Protein AF-A0A3D0DQM0-F1 (afdb_monomer_lite)

pLDDT: mean 86.19, std 6.55, range [61.91, 94.38]

Sequence (41 aa):
MHDVTTDLLRAWPLPMPGEDSDKEARGHVLVLGGSREMPGA

Structure (mmCIF, N/CA/C/O backbone):
data_AF-A0A3D0DQM0-F1
#
_entry.id   AF-A0A3D0DQM0-F1
#
loop_
_atom_site.group_PDB
_atom_site.id
_atom_site.type_symbol
_atom_site.label_atom_id
_atom_site.label_alt_id
_atom_site.label_comp_id
_atom_site.label_asym_id
_atom_site.label_entity_id
_atom_site.label_seq_id
_atom_site.pdbx_PDB_ins_code
_atom_site.Cartn_x
_atom_site.Cartn_y
_atom_site.Cartn_z
_atom_site.occupancy
_atom_site.B_iso_or_equiv
_atom_site.auth_seq_id
_atom_site.auth_comp_id
_atom_site.auth_asym_id
_atom_site.auth_atom_id
_atom_site.pdbx_PDB_model_num
ATOM 1 N N . MET A 1 1 ? -7.644 -22.552 -5.240 1.00 61.91 1 MET A N 1
ATOM 2 C CA . MET A 1 1 ? -7.134 -21.605 -4.228 1.00 61.91 1 MET A CA 1
ATOM 3 C C . MET A 1 1 ? -5.630 -21.581 -4.412 1.00 61.91 1 MET A C 1
ATOM 5 O O . MET A 1 1 ? -5.058 -22.660 -4.438 1.00 61.91 1 MET A O 1
ATOM 9 N N . HIS A 1 2 ? -5.030 -20.426 -4.701 1.00 78.44 2 HIS A N 1
ATOM 10 C CA . HIS A 1 2 ? -3.573 -20.331 -4.825 1.00 78.44 2 HIS A CA 1
ATOM 11 C C . HIS A 1 2 ? -3.012 -19.860 -3.492 1.00 78.44 2 HIS A C 1
ATOM 13 O O . HIS A 1 2 ? -3.476 -18.848 -2.964 1.00 78.44 2 HIS A O 1
ATOM 19 N N . ASP A 1 3 ? -2.047 -20.602 -2.964 1.00 91.62 3 ASP A N 1
ATOM 20 C CA . ASP A 1 3 ? -1.342 -20.214 -1.751 1.00 91.62 3 ASP A CA 1
ATOM 21 C C . ASP A 1 3 ? -0.394 -19.049 -2.046 1.00 91.62 3 ASP A C 1
ATOM 23 O O . ASP A 1 3 ? 0.267 -19.003 -3.088 1.00 91.62 3 ASP A O 1
ATOM 27 N N . VAL A 1 4 ? -0.319 -18.096 -1.115 1.00 92.31 4 VAL A N 1
ATOM 28 C CA . VAL A 1 4 ? 0.657 -17.006 -1.185 1.00 92.31 4 VAL A CA 1
ATOM 29 C C . VAL A 1 4 ? 2.001 -17.548 -0.709 1.00 92.31 4 VAL A C 1
ATOM 31 O O . VAL A 1 4 ? 2.210 -17.754 0.485 1.00 92.31 4 VAL A O 1
ATOM 34 N N . THR A 1 5 ? 2.909 -17.802 -1.650 1.00 94.38 5 THR A N 1
ATOM 35 C CA . THR A 1 5 ? 4.257 -18.317 -1.375 1.00 94.38 5 THR A CA 1
ATOM 36 C C . THR A 1 5 ? 5.311 -17.216 -1.472 1.00 94.38 5 THR A C 1
ATOM 38 O O . THR A 1 5 ? 5.112 -16.182 -2.111 1.00 94.38 5 THR A O 1
ATOM 41 N N . THR A 1 6 ? 6.482 -17.450 -0.878 1.00 93.19 6 THR A N 1
ATOM 42 C CA . THR A 1 6 ? 7.635 -16.544 -1.014 1.00 93.19 6 THR A CA 1
ATOM 43 C C . THR A 1 6 ? 8.045 -16.354 -2.476 1.00 93.19 6 THR A C 1
ATOM 45 O O . THR A 1 6 ? 8.399 -15.245 -2.875 1.00 93.19 6 THR A O 1
ATOM 48 N N . ASP A 1 7 ? 7.968 -17.409 -3.288 1.00 94.00 7 ASP A N 1
ATOM 49 C CA . ASP A 1 7 ? 8.318 -17.349 -4.710 1.00 94.00 7 ASP A CA 1
ATOM 50 C C . ASP A 1 7 ? 7.321 -16.500 -5.508 1.00 94.00 7 ASP A C 1
ATOM 52 O O . ASP A 1 7 ? 7.734 -15.732 -6.377 1.00 94.00 7 ASP A O 1
ATOM 56 N N . LEU A 1 8 ? 6.029 -16.551 -5.158 1.00 92.19 8 LEU A N 1
ATOM 57 C CA . LEU A 1 8 ? 5.008 -15.678 -5.740 1.00 92.19 8 LEU A CA 1
ATOM 58 C C . LEU A 1 8 ? 5.302 -14.201 -5.448 1.00 92.19 8 LEU A C 1
ATOM 60 O O . LEU A 1 8 ? 5.261 -13.378 -6.359 1.00 92.19 8 LEU A O 1
ATOM 64 N N . LEU A 1 9 ? 5.637 -13.865 -4.198 1.00 90.75 9 LEU A N 1
ATOM 65 C CA . LEU A 1 9 ? 5.968 -12.487 -3.818 1.00 90.75 9 LEU A CA 1
ATOM 66 C C . LEU A 1 9 ? 7.224 -11.981 -4.540 1.00 90.75 9 LEU A C 1
ATOM 68 O O . LEU A 1 9 ? 7.260 -10.841 -4.993 1.00 90.75 9 LEU A O 1
ATOM 72 N N . ARG A 1 10 ? 8.245 -12.832 -4.700 1.00 91.06 10 ARG A N 1
ATOM 73 C CA . ARG A 1 10 ? 9.472 -12.486 -5.442 1.00 91.06 10 ARG A CA 1
ATOM 74 C C . ARG A 1 10 ? 9.227 -12.272 -6.934 1.00 91.06 10 ARG A C 1
ATOM 76 O O . ARG A 1 10 ? 9.938 -11.480 -7.543 1.00 91.06 10 ARG A O 1
ATOM 83 N N . ALA A 1 11 ? 8.241 -12.954 -7.513 1.00 92.62 11 ALA A N 1
ATOM 84 C CA . ALA A 1 11 ? 7.867 -12.792 -8.916 1.00 92.62 11 ALA A CA 1
ATOM 85 C C . ALA A 1 11 ? 7.113 -11.4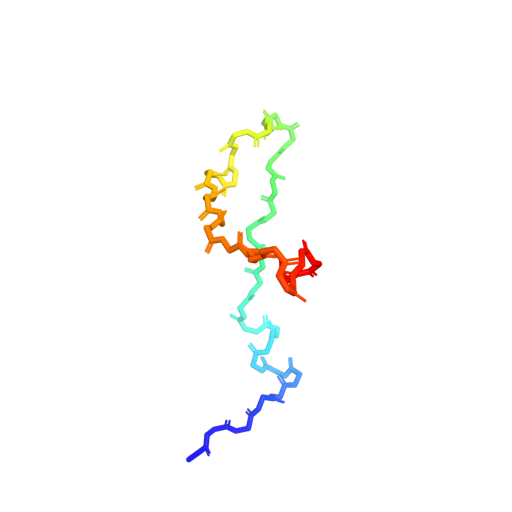78 -9.198 1.00 92.62 11 ALA A C 1
ATOM 87 O O . ALA A 1 11 ? 6.952 -11.114 -10.361 1.00 92.62 11 ALA A O 1
ATOM 88 N N . TRP A 1 12 ? 6.652 -10.770 -8.162 1.00 90.50 12 TRP A N 1
ATOM 89 C CA . TRP A 1 12 ? 5.939 -9.491 -8.258 1.00 90.50 12 TRP A CA 1
ATOM 90 C C . TRP A 1 12 ? 6.710 -8.374 -7.530 1.00 90.50 12 TRP A C 1
ATOM 92 O O . TRP A 1 12 ? 6.222 -7.819 -6.542 1.00 90.50 12 TRP A O 1
ATOM 102 N N . PRO A 1 13 ? 7.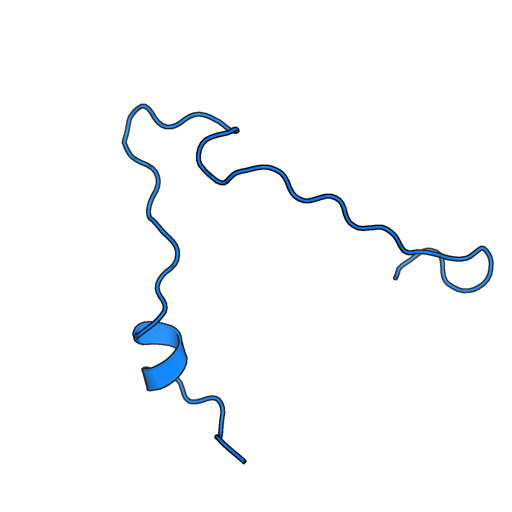937 -8.037 -7.972 1.00 84.19 13 PRO A N 1
ATOM 103 C CA . PRO A 1 13 ? 8.716 -6.987 -7.333 1.00 84.19 13 PRO A CA 1
ATOM 104 C C . PRO A 1 13 ? 8.072 -5.613 -7.560 1.00 84.19 13 PRO A C 1
ATOM 106 O O . PRO A 1 13 ? 7.559 -5.319 -8.641 1.00 84.19 13 PRO A O 1
ATOM 109 N N . LEU A 1 14 ? 8.140 -4.743 -6.549 1.00 80.44 14 LEU A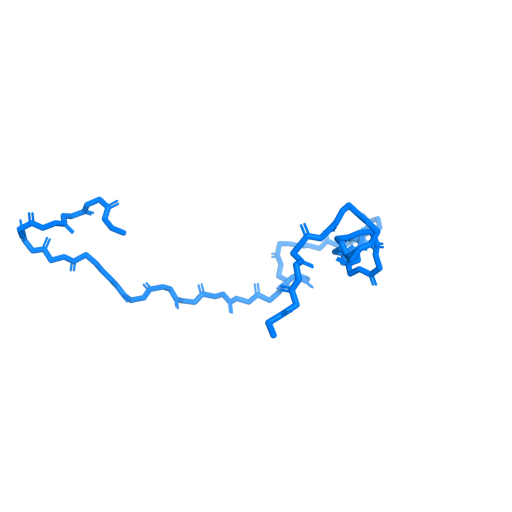 N 1
ATOM 110 C CA . LEU A 1 14 ? 7.772 -3.340 -6.725 1.00 80.44 14 LEU A CA 1
ATOM 111 C C . LEU A 1 14 ? 8.770 -2.659 -7.678 1.00 80.44 14 LEU A C 1
ATOM 113 O O . LEU A 1 14 ? 9.974 -2.91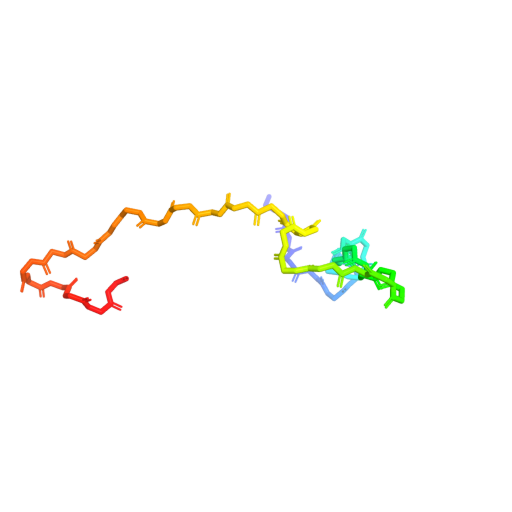4 -7.567 1.00 80.44 14 LEU A O 1
ATOM 117 N N . PRO A 1 15 ? 8.314 -1.771 -8.579 1.00 82.31 15 PRO A N 1
ATOM 118 C CA . PRO A 1 15 ? 9.213 -0.980 -9.407 1.00 82.31 15 PRO A CA 1
ATOM 119 C C . PRO A 1 15 ? 10.179 -0.166 -8.539 1.00 82.31 15 PRO A C 1
ATOM 121 O O . PRO A 1 15 ? 9.753 0.616 -7.685 1.00 82.31 15 PRO A O 1
ATOM 124 N N . MET A 1 16 ? 11.482 -0.353 -8.759 1.00 83.75 16 MET A N 1
ATOM 125 C CA . MET A 1 16 ? 12.506 0.444 -8.089 1.00 83.75 16 MET A CA 1
ATOM 126 C C . MET A 1 16 ? 12.503 1.859 -8.684 1.00 83.75 16 MET A C 1
ATOM 128 O O . MET A 1 16 ? 12.595 1.989 -9.907 1.00 83.75 16 MET A O 1
ATOM 132 N N . PRO A 1 17 ? 12.389 2.917 -7.863 1.00 82.69 17 PRO A N 1
ATOM 133 C CA . PRO A 1 17 ? 12.516 4.280 -8.360 1.00 82.69 17 PRO A CA 1
ATOM 134 C C . PRO A 1 17 ? 13.932 4.506 -8.914 1.00 82.69 17 PRO A C 1
ATOM 136 O O . PRO A 1 17 ? 14.908 4.049 -8.319 1.00 82.69 17 PRO A O 1
ATOM 139 N N . GLY A 1 18 ? 14.035 5.193 -10.056 1.00 85.56 18 GLY A N 1
ATOM 140 C CA . GLY A 1 18 ? 15.321 5.642 -10.605 1.00 85.56 18 GLY A CA 1
ATOM 141 C C . GLY A 1 18 ? 15.965 6.741 -9.750 1.00 85.56 18 GLY A C 1
ATOM 142 O O . GLY A 1 18 ? 15.312 7.301 -8.872 1.00 85.56 18 GLY A O 1
ATOM 143 N N . GLU A 1 19 ? 17.233 7.066 -10.016 1.00 85.31 19 GLU A N 1
ATOM 144 C CA . GLU A 1 19 ? 18.007 8.041 -9.222 1.00 85.31 19 GLU A CA 1
ATOM 145 C C . GLU A 1 19 ? 17.364 9.440 -9.184 1.00 85.31 19 GLU A C 1
ATOM 147 O O . GLU A 1 19 ? 17.378 10.089 -8.142 1.00 85.31 19 GLU A O 1
ATOM 152 N N . ASP A 1 20 ? 16.704 9.846 -10.273 1.00 85.06 20 ASP A N 1
ATOM 153 C CA . ASP A 1 20 ? 16.006 11.136 -10.393 1.00 85.06 20 ASP A CA 1
ATOM 154 C C . ASP A 1 20 ? 14.498 11.050 -10.085 1.00 85.06 20 ASP A C 1
ATOM 156 O O . ASP A 1 20 ? 13.725 11.957 -10.400 1.00 85.06 20 ASP A O 1
ATOM 160 N N . SER A 1 21 ? 14.036 9.933 -9.519 1.00 84.62 21 SER A N 1
ATOM 161 C CA . SER A 1 21 ? 12.615 9.698 -9.263 1.00 84.62 21 SER A CA 1
ATOM 162 C C . SER A 1 21 ? 12.081 10.616 -8.166 1.00 84.62 21 SER A C 1
ATOM 164 O O . SER A 1 21 ? 12.583 10.627 -7.042 1.00 84.62 21 SER A O 1
ATOM 166 N N . ASP A 1 22 ? 10.977 11.298 -8.454 1.00 82.06 22 ASP A N 1
ATOM 167 C CA . ASP A 1 22 ? 10.268 12.117 -7.476 1.00 82.06 22 ASP A CA 1
ATOM 168 C C . ASP A 1 22 ? 9.157 11.336 -6.742 1.00 82.06 22 ASP A C 1
ATOM 170 O O . ASP A 1 22 ? 8.986 10.120 -6.897 1.00 82.06 22 ASP A O 1
ATOM 174 N N . LYS A 1 23 ? 8.408 12.049 -5.892 1.00 82.06 23 LYS A N 1
ATOM 175 C CA . LYS A 1 23 ? 7.311 11.489 -5.088 1.00 82.06 23 LYS A CA 1
ATOM 176 C C . LYS A 1 23 ? 6.129 10.975 -5.918 1.00 82.06 23 LYS A C 1
ATOM 178 O O . LYS A 1 23 ? 5.388 10.133 -5.416 1.00 82.06 23 LYS A O 1
ATOM 183 N N . GLU A 1 24 ? 5.982 11.433 -7.159 1.00 82.56 24 GLU A N 1
ATOM 184 C CA . GLU A 1 24 ? 4.847 11.110 -8.029 1.00 82.56 24 GLU A CA 1
ATOM 185 C C . GLU A 1 24 ? 5.114 9.889 -8.915 1.00 82.56 24 GLU A C 1
ATOM 187 O O . GLU A 1 24 ? 4.190 9.315 -9.493 1.00 82.56 24 GLU A O 1
ATOM 192 N N . ALA A 1 25 ? 6.361 9.418 -8.971 1.00 84.50 25 ALA A N 1
ATOM 193 C CA . ALA A 1 25 ? 6.775 8.302 -9.819 1.00 84.50 25 ALA A CA 1
ATOM 194 C C . ALA A 1 25 ? 6.048 6.970 -9.546 1.00 84.50 25 ALA A C 1
ATOM 196 O O . ALA A 1 25 ? 6.024 6.096 -10.410 1.00 84.50 25 ALA A O 1
ATOM 197 N N . ARG A 1 26 ? 5.453 6.791 -8.357 1.00 84.69 26 ARG A N 1
ATOM 198 C CA . ARG A 1 26 ? 4.682 5.584 -7.988 1.00 84.69 26 ARG A CA 1
ATOM 199 C C . ARG A 1 26 ? 3.165 5.759 -8.114 1.00 84.69 26 ARG A C 1
ATOM 201 O O . ARG A 1 26 ? 2.416 4.861 -7.735 1.00 84.69 26 ARG A O 1
ATOM 208 N N . GLY A 1 27 ? 2.723 6.880 -8.680 1.00 85.50 27 GLY A N 1
ATOM 209 C CA . GLY A 1 27 ? 1.316 7.212 -8.846 1.00 85.50 27 GLY A CA 1
ATOM 210 C C . GLY A 1 27 ? 0.636 7.638 -7.544 1.00 85.50 27 GLY A C 1
ATOM 211 O O . GLY A 1 27 ? 1.225 7.639 -6.463 1.00 85.50 27 GLY A O 1
ATOM 212 N N . HIS A 1 28 ? -0.640 7.997 -7.661 1.00 88.88 28 HIS A N 1
ATOM 213 C CA . HIS A 1 28 ? -1.463 8.458 -6.548 1.00 88.88 28 HIS A CA 1
ATOM 214 C C . HIS A 1 28 ? -2.561 7.449 -6.236 1.00 88.88 28 HIS A C 1
ATOM 216 O O . HIS A 1 28 ? -3.258 6.979 -7.135 1.00 88.88 28 HIS A O 1
ATOM 222 N N . VAL A 1 29 ? -2.753 7.169 -4.949 1.00 91.75 29 VAL A N 1
ATOM 223 C CA . VAL A 1 29 ? -3.831 6.310 -4.459 1.00 91.75 29 VAL A CA 1
ATOM 224 C C . VAL A 1 29 ? -4.692 7.111 -3.492 1.00 91.75 29 VAL A C 1
ATOM 226 O O . VAL A 1 29 ? -4.176 7.780 -2.599 1.00 91.75 29 VAL A O 1
ATOM 229 N N . LEU A 1 30 ? -6.008 7.028 -3.669 1.00 93.88 30 LEU A N 1
ATOM 230 C CA . LEU A 1 30 ? -6.993 7.560 -2.736 1.00 93.88 30 LEU A CA 1
ATOM 231 C C . LEU A 1 30 ? -7.644 6.388 -2.005 1.00 93.88 30 LEU A C 1
ATOM 233 O O . LEU A 1 30 ? -8.257 5.529 -2.636 1.00 93.88 30 LEU A O 1
ATOM 237 N N . VAL A 1 31 ? -7.529 6.371 -0.680 1.00 92.25 31 VAL A N 1
ATOM 238 C CA . VAL A 1 31 ? -8.253 5.424 0.170 1.00 92.25 31 VAL A CA 1
ATOM 239 C C . VAL A 1 31 ? -9.481 6.136 0.724 1.00 92.25 31 VAL A C 1
ATOM 241 O O . VAL A 1 31 ? -9.361 7.1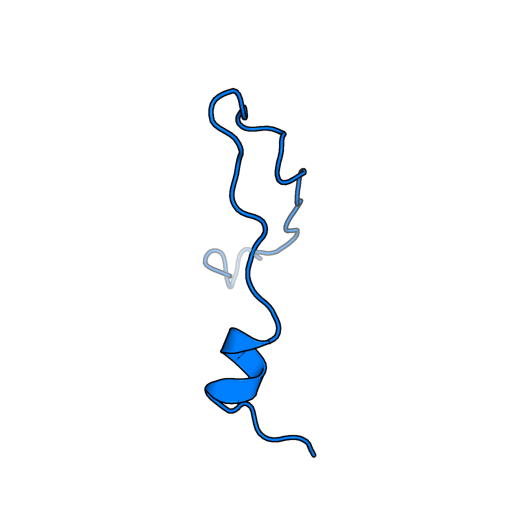78 1.364 1.00 92.25 31 VAL A O 1
ATOM 244 N N . LEU A 1 32 ? -10.663 5.582 0.458 1.00 92.81 32 LEU A N 1
ATOM 245 C CA . LEU A 1 32 ? -11.926 6.039 1.031 1.00 92.81 32 LEU A CA 1
ATOM 246 C C . LEU A 1 32 ? -12.384 5.003 2.050 1.00 92.81 32 LEU A C 1
ATOM 248 O O . LEU A 1 32 ? -12.731 3.879 1.694 1.00 92.81 32 LEU A O 1
ATOM 252 N N . GLY A 1 33 ? -12.359 5.386 3.317 1.00 89.56 33 GLY A N 1
ATOM 253 C CA . GLY A 1 33 ? -12.632 4.502 4.437 1.00 89.56 33 GLY A CA 1
ATOM 254 C C . GLY A 1 33 ? -12.730 5.294 5.732 1.00 89.56 33 GLY A C 1
ATOM 255 O O . GLY A 1 33 ? -12.649 6.523 5.727 1.00 89.56 33 GLY A O 1
ATOM 256 N N . GLY A 1 34 ? -12.923 4.578 6.834 1.00 87.81 34 GLY A N 1
ATOM 257 C CA . GLY A 1 34 ? -13.163 5.181 8.136 1.00 87.81 34 GLY A CA 1
ATOM 258 C C . GLY A 1 34 ? -14.623 5.599 8.312 1.00 87.81 34 GLY A C 1
ATOM 259 O O . GLY A 1 34 ? -15.195 6.358 7.530 1.00 87.81 34 GLY A O 1
ATOM 26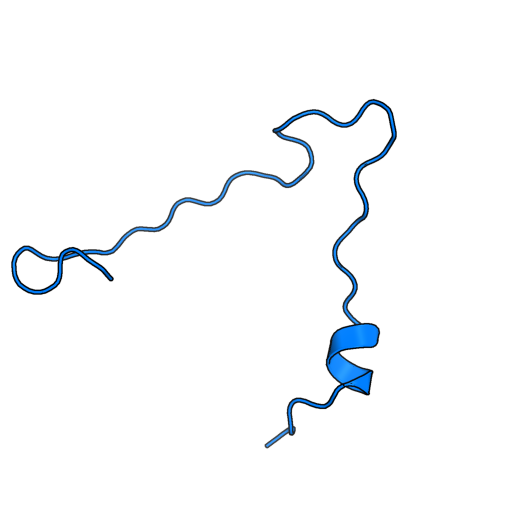0 N N . SER A 1 35 ? -15.245 5.096 9.371 1.00 87.81 35 SER A N 1
ATOM 261 C CA . SER A 1 35 ? -16.541 5.583 9.847 1.00 87.81 35 SER A CA 1
ATOM 262 C C . SER A 1 35 ? -16.366 6.183 11.239 1.00 87.81 35 SER A C 1
ATOM 264 O O . SER A 1 35 ? -15.348 5.969 11.894 1.00 87.81 35 SER A O 1
ATOM 266 N N . ARG A 1 36 ? -17.378 6.898 11.742 1.00 85.06 36 ARG A N 1
ATOM 267 C CA . ARG A 1 36 ? -17.367 7.389 13.133 1.00 85.06 36 ARG A CA 1
ATOM 268 C C . ARG A 1 36 ? -17.144 6.257 14.145 1.00 85.06 36 ARG A C 1
ATOM 270 O O . ARG A 1 36 ? -16.580 6.484 15.208 1.00 85.06 36 ARG A O 1
ATOM 277 N N . GLU A 1 37 ? -17.614 5.059 13.819 1.00 90.81 37 GLU A N 1
ATOM 278 C CA . GLU A 1 37 ? -17.540 3.882 14.686 1.00 90.81 37 GLU A CA 1
ATOM 279 C C . GLU A 1 37 ? -16.213 3.132 14.529 1.00 90.81 37 GLU A C 1
ATOM 281 O O . GLU A 1 37 ? -15.788 2.449 15.456 1.00 90.81 37 GLU A O 1
ATOM 286 N N . MET A 1 38 ? -15.534 3.290 13.389 1.00 85.25 38 MET A N 1
ATOM 287 C CA . MET A 1 38 ? -14.245 2.664 13.083 1.00 85.25 38 MET A CA 1
ATOM 288 C C . MET A 1 38 ? -13.335 3.657 12.345 1.00 85.25 38 MET A C 1
ATOM 290 O O . MET A 1 38 ? -13.162 3.550 11.131 1.00 85.25 38 MET A O 1
ATOM 294 N N . PRO A 1 39 ? -12.761 4.645 13.053 1.00 71.31 39 PRO A N 1
ATOM 295 C CA . PRO A 1 39 ? -11.944 5.685 12.427 1.00 71.31 39 PRO A CA 1
ATOM 296 C C . PRO A 1 39 ? -10.527 5.225 12.048 1.00 71.31 39 PRO A C 1
ATOM 298 O O . PRO A 1 39 ? -9.857 5.927 11.304 1.00 71.31 39 PRO A O 1
ATOM 301 N N . GLY A 1 40 ? -10.055 4.083 12.562 1.00 84.75 40 GLY A N 1
ATOM 302 C CA . GLY A 1 40 ? -8.709 3.552 12.288 1.00 84.75 40 GLY A CA 1
ATOM 303 C C . GLY A 1 40 ? -8.628 2.550 11.131 1.00 84.75 40 GLY A C 1
ATOM 304 O O . GLY A 1 40 ? -7.617 1.857 11.031 1.00 84.75 40 GLY A O 1
ATOM 305 N N . ALA A 1 41 ? -9.709 2.414 10.355 1.00 73.62 41 ALA A N 1
ATOM 306 C CA . ALA A 1 41 ? -9.807 1.509 9.210 1.00 73.62 41 ALA A CA 1
ATOM 307 C C . ALA A 1 41 ? -8.983 1.984 8.005 1.00 73.62 41 ALA A C 1
ATOM 309 O O . ALA A 1 41 ? -8.831 3.216 7.843 1.00 73.62 41 ALA A O 1
#

Radius of gyration: 16.55 Å; chains: 1; bounding box: 36×34×25 Å

Secondary structure (DSSP, 8-state):
-----HHHHHTSPPPPPPTT--TTTT---------SS-TT-

Foldseek 3Di:
DDDDDPVNVVVDDDDDADPPGDPCNNHDDDDDDADPVGRPD